Protein AF-A0A6V7K636-F1 (afdb_monomer_lite)

Sequence (60 aa):
CARDNRIFSEKNMDNPLVCIENGNYDTIQYLNNQPFCVDSDGFAISKLGGWDEPNCPQPN

Radius of gyration: 11.89 Å; chains: 1; bounding box: 31×21×32 Å

pLDDT: mean 85.8, std 11.77, range [49.81, 97.25]

Structure (mmCIF, N/CA/C/O backbone):
data_AF-A0A6V7K636-F1
#
_entry.id   AF-A0A6V7K636-F1
#
loop_
_atom_site.group_PDB
_atom_site.id
_atom_site.type_symbol
_atom_site.label_atom_id
_atom_site.label_alt_id
_atom_site.label_comp_id
_atom_site.label_asym_id
_atom_site.label_entity_id
_atom_site.label_seq_id
_atom_site.pdbx_PDB_ins_code
_atom_site.Cartn_x
_atom_site.Cartn_y
_atom_site.Cartn_z
_atom_site.occupancy
_atom_site.B_iso_or_equiv
_atom_site.auth_seq_id
_atom_site.auth_comp_id
_atom_site.auth_asym_id
_atom_site.auth_atom_id
_atom_site.pdbx_PDB_model_num
ATOM 1 N N . CYS A 1 1 ? 0.724 -3.893 7.852 1.00 89.12 1 CYS A N 1
ATOM 2 C CA . CYS A 1 1 ? -0.732 -3.909 7.618 1.00 89.12 1 CYS A CA 1
ATOM 3 C C . CYS A 1 1 ? -1.583 -4.321 8.827 1.00 89.12 1 CYS A C 1
ATOM 5 O O . CYS A 1 1 ? -2.559 -3.637 9.093 1.00 89.12 1 CYS A O 1
ATOM 7 N N . ALA A 1 2 ? -1.322 -5.432 9.532 1.00 91.50 2 ALA A N 1
ATOM 8 C CA . ALA A 1 2 ? -2.273 -6.011 10.504 1.00 91.50 2 ALA A CA 1
ATOM 9 C C . ALA A 1 2 ? -2.815 -5.009 11.547 1.00 91.50 2 ALA A C 1
ATOM 11 O O . ALA A 1 2 ? -3.982 -5.069 11.937 1.00 91.50 2 ALA A O 1
ATOM 12 N N . ARG A 1 3 ? -1.974 -4.049 11.948 1.00 92.19 3 ARG A N 1
ATOM 13 C CA . ARG A 1 3 ? -2.362 -2.897 12.767 1.00 92.19 3 ARG A CA 1
ATOM 14 C C . ARG A 1 3 ? -3.485 -2.071 12.130 1.00 92.19 3 ARG A C 1
ATOM 16 O O . ARG A 1 3 ? -4.473 -1.784 12.797 1.00 92.19 3 ARG A O 1
ATOM 23 N N . ASP A 1 4 ? -3.338 -1.697 10.870 1.00 93.56 4 ASP A N 1
ATOM 24 C CA . ASP A 1 4 ? -4.276 -0.839 10.153 1.00 93.56 4 ASP A CA 1
ATOM 25 C C . ASP A 1 4 ? -5.586 -1.579 9.903 1.00 93.56 4 ASP A C 1
ATOM 27 O O . ASP A 1 4 ? -6.640 -1.019 10.182 1.00 93.56 4 ASP A O 1
ATOM 31 N N . ASN A 1 5 ? -5.551 -2.871 9.555 1.00 93.00 5 ASN A N 1
ATOM 32 C CA . ASN A 1 5 ? -6.770 -3.690 9.471 1.00 93.00 5 ASN A CA 1
ATOM 33 C C . ASN A 1 5 ? -7.618 -3.600 10.745 1.00 93.00 5 ASN A C 1
ATOM 35 O O . ASN A 1 5 ? -8.837 -3.453 10.670 1.00 93.00 5 ASN A O 1
ATOM 39 N N . ARG A 1 6 ? -6.981 -3.632 11.921 1.00 93.50 6 ARG A N 1
ATOM 40 C CA . ARG A 1 6 ? -7.683 -3.452 13.193 1.00 93.50 6 ARG A CA 1
ATOM 41 C C . ARG A 1 6 ? -8.273 -2.045 13.330 1.00 93.50 6 ARG A C 1
ATOM 43 O O . ARG A 1 6 ? -9.440 -1.922 13.680 1.00 93.50 6 ARG A O 1
ATOM 50 N N . ILE A 1 7 ? -7.498 -0.999 13.039 1.00 94.19 7 ILE A N 1
ATOM 51 C CA . ILE A 1 7 ? -7.947 0.402 13.152 1.00 94.19 7 ILE A CA 1
ATOM 52 C C . ILE A 1 7 ? -9.128 0.693 12.210 1.00 94.19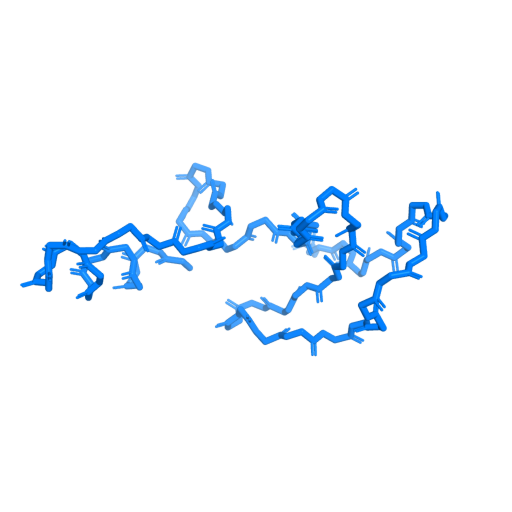 7 ILE A C 1
ATOM 54 O O . ILE A 1 7 ? -10.091 1.346 12.611 1.00 94.19 7 ILE A O 1
ATOM 58 N N . PHE A 1 8 ? -9.060 0.223 10.963 1.00 95.00 8 PHE A N 1
ATOM 59 C CA . PHE A 1 8 ? -10.126 0.383 9.973 1.00 95.00 8 PHE A CA 1
ATOM 60 C C . PHE A 1 8 ? -11.371 -0.421 10.372 1.00 95.00 8 PHE A C 1
ATOM 62 O O . PHE A 1 8 ? -12.472 0.133 10.392 1.00 95.00 8 PHE A O 1
ATOM 69 N N . SER A 1 9 ? -11.200 -1.669 10.822 1.00 94.69 9 SER A N 1
ATOM 70 C CA . SER A 1 9 ? -12.305 -2.500 11.313 1.00 94.69 9 SER A CA 1
ATOM 71 C C . SER A 1 9 ? -13.015 -1.887 12.526 1.00 94.69 9 SER A C 1
ATOM 73 O O . SER A 1 9 ? -14.244 -1.878 12.559 1.00 94.69 9 SER A O 1
ATOM 75 N N . GLU A 1 10 ? -12.282 -1.302 13.480 1.00 97.25 10 GLU A N 1
ATOM 76 C CA . GLU A 1 10 ? -12.857 -0.580 14.630 1.00 97.25 10 GLU A CA 1
ATOM 77 C C . GLU A 1 10 ? -13.717 0.624 14.195 1.00 97.25 10 GLU A C 1
ATOM 79 O O . GLU A 1 10 ? -14.618 1.048 14.920 1.00 97.25 10 GLU A O 1
ATOM 84 N N . LYS A 1 11 ? -13.481 1.152 12.988 1.00 97.06 11 LYS A N 1
ATOM 85 C CA . LYS A 1 11 ? -14.255 2.237 12.371 1.00 97.06 11 LYS A CA 1
ATOM 86 C C . LYS A 1 11 ? -15.315 1.758 11.375 1.00 97.06 11 LYS A C 1
ATOM 88 O O . LYS A 1 11 ? -15.955 2.605 10.756 1.00 97.06 11 LYS A O 1
ATOM 93 N N . ASN A 1 12 ? -15.539 0.448 11.240 1.00 96.12 12 ASN A N 1
ATOM 94 C CA . ASN A 1 12 ? -16.402 -0.148 10.208 1.00 96.12 12 ASN A CA 1
ATOM 95 C C . ASN A 1 12 ? -16.017 0.302 8.786 1.00 96.12 12 ASN A C 1
ATOM 97 O O . ASN A 1 12 ? -16.877 0.599 7.959 1.00 96.12 12 ASN A O 1
ATOM 101 N N . MET A 1 13 ? -14.715 0.399 8.529 1.00 95.62 13 MET A N 1
ATOM 102 C CA . MET A 1 13 ? -14.145 0.706 7.224 1.00 95.62 13 MET A CA 1
ATOM 103 C C . MET A 1 13 ? -13.254 -0.449 6.777 1.00 95.62 13 MET A C 1
ATOM 105 O O . MET A 1 13 ? -12.670 -1.147 7.607 1.00 95.62 13 MET A O 1
ATOM 109 N N . ASP A 1 14 ? -13.110 -0.606 5.467 1.00 91.44 14 ASP A N 1
ATOM 110 C CA . ASP A 1 14 ? -12.122 -1.509 4.890 1.00 91.44 14 ASP A CA 1
ATOM 111 C C . ASP A 1 14 ? -10.766 -0.808 4.787 1.00 91.44 14 ASP A C 1
ATOM 113 O O . ASP A 1 14 ? -10.688 0.387 4.483 1.00 91.44 14 ASP A O 1
ATOM 117 N N . ASN A 1 15 ? -9.689 -1.553 5.036 1.00 92.12 15 ASN A N 1
ATOM 118 C CA . ASN A 1 15 ? -8.348 -1.069 4.743 1.00 92.12 15 ASN A CA 1
ATOM 119 C C . ASN A 1 15 ? -8.185 -0.984 3.215 1.00 92.12 15 ASN A C 1
ATOM 121 O O . ASN A 1 15 ? -8.361 -1.999 2.538 1.00 92.12 15 ASN A O 1
ATOM 125 N N . PRO A 1 16 ? -7.850 0.190 2.652 1.00 91.56 16 PRO A N 1
ATOM 126 C CA . PRO A 1 16 ? -7.688 0.338 1.209 1.00 91.56 16 PRO A CA 1
ATOM 127 C C . PRO A 1 16 ? -6.434 -0.356 0.656 1.00 91.56 16 PRO A C 1
ATOM 129 O O . PRO A 1 16 ? -6.312 -0.477 -0.561 1.00 91.56 16 PRO A O 1
ATOM 132 N N . LEU A 1 17 ? -5.495 -0.772 1.514 1.00 93.19 17 LEU A N 1
ATOM 133 C CA . LEU A 1 17 ? -4.250 -1.4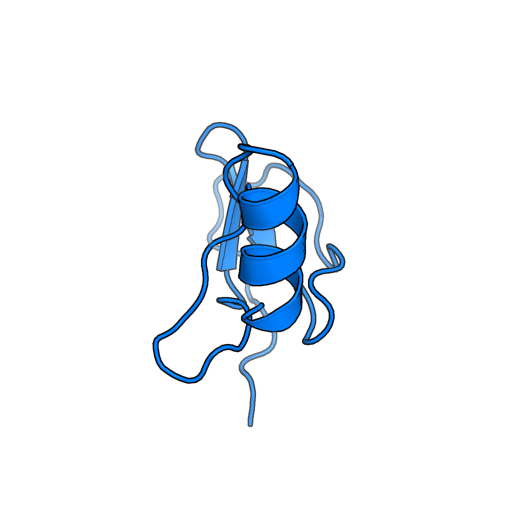24 1.112 1.00 93.19 17 LEU A CA 1
ATOM 134 C C . LEU A 1 17 ? -4.317 -2.943 1.290 1.00 93.19 17 LEU A C 1
ATOM 136 O O . LEU A 1 17 ? -4.878 -3.462 2.255 1.00 93.19 17 LEU A O 1
ATOM 140 N N . VAL A 1 18 ? -3.675 -3.649 0.364 1.00 93.50 18 VAL A N 1
ATOM 141 C CA . VAL A 1 18 ? -3.546 -5.104 0.342 1.00 93.50 18 VAL A CA 1
ATOM 142 C C . VAL A 1 18 ? -2.470 -5.556 1.319 1.00 93.50 18 VAL A C 1
ATOM 144 O O . VAL A 1 18 ? -1.413 -4.937 1.474 1.00 93.50 18 VAL A O 1
ATOM 147 N N . CYS A 1 19 ? -2.746 -6.676 1.972 1.00 93.25 19 CYS A N 1
ATOM 148 C CA . CYS A 1 19 ? -1.904 -7.244 3.004 1.00 93.25 19 CYS A CA 1
ATOM 149 C C . CYS A 1 19 ? -1.586 -8.683 2.655 1.00 93.25 19 CYS A C 1
ATOM 151 O O . CYS A 1 19 ? -2.471 -9.434 2.249 1.00 93.25 19 CYS A O 1
ATOM 153 N N . ILE A 1 20 ? -0.336 -9.068 2.866 1.00 91.75 20 ILE A N 1
ATOM 154 C CA . ILE A 1 20 ? 0.095 -10.457 2.732 1.00 91.75 20 ILE A CA 1
ATOM 155 C C . ILE A 1 20 ? -0.139 -11.214 4.049 1.00 91.75 20 ILE A C 1
ATOM 157 O O . ILE A 1 20 ? -0.322 -10.608 5.109 1.00 91.75 20 ILE A O 1
ATOM 161 N N . GLU A 1 21 ? -0.127 -12.549 3.998 1.00 90.25 21 GLU A N 1
ATOM 162 C CA . GLU A 1 21 ? -0.510 -13.426 5.122 1.00 90.25 21 GLU A CA 1
ATOM 163 C C . GLU A 1 21 ? 0.290 -13.184 6.414 1.00 90.25 21 GLU A C 1
ATOM 165 O O . GLU A 1 21 ? -0.221 -13.404 7.511 1.00 90.25 21 GLU A O 1
ATOM 170 N N . ASN A 1 22 ? 1.525 -12.682 6.312 1.00 89.94 22 ASN A N 1
ATOM 171 C CA . ASN A 1 22 ? 2.369 -12.383 7.473 1.00 89.94 22 ASN A CA 1
ATOM 172 C C . ASN A 1 22 ? 1.995 -11.073 8.204 1.00 89.94 22 ASN A C 1
ATOM 174 O O . ASN A 1 22 ? 2.631 -10.725 9.197 1.00 89.94 22 ASN A O 1
ATOM 178 N N . GLY A 1 23 ? 0.988 -10.333 7.725 1.00 91.12 23 GLY A N 1
ATOM 179 C CA . GLY A 1 23 ? 0.516 -9.089 8.335 1.00 91.12 23 GLY A CA 1
ATOM 180 C C . GLY A 1 23 ? 1.247 -7.819 7.883 1.00 91.12 23 GLY A C 1
ATOM 181 O O . GLY A 1 23 ? 0.879 -6.718 8.321 1.00 91.12 23 GLY A O 1
ATOM 182 N N . ASN A 1 24 ? 2.230 -7.922 6.988 1.00 92.25 24 ASN A N 1
ATOM 183 C CA . ASN A 1 24 ? 2.848 -6.776 6.319 1.00 92.25 24 ASN A CA 1
ATOM 184 C C . ASN A 1 24 ? 2.017 -6.317 5.111 1.00 92.25 24 ASN A C 1
ATOM 186 O O . ASN A 1 24 ? 1.049 -6.969 4.714 1.00 92.25 24 ASN A O 1
ATOM 190 N N . TYR A 1 25 ? 2.348 -5.143 4.577 1.00 93.31 25 TYR A N 1
ATOM 191 C CA . TYR A 1 25 ? 1.775 -4.691 3.311 1.00 93.31 25 TYR A CA 1
ATOM 192 C C . TYR A 1 25 ? 2.347 -5.514 2.164 1.00 93.31 25 TYR A C 1
ATOM 194 O O . TYR A 1 25 ? 3.533 -5.849 2.183 1.00 93.31 25 TYR A O 1
ATOM 202 N N . ASP A 1 26 ? 1.512 -5.815 1.172 1.00 92.31 26 ASP A N 1
ATOM 203 C CA . ASP A 1 26 ? 2.052 -6.160 -0.139 1.00 92.31 26 ASP A CA 1
ATOM 204 C C . ASP A 1 26 ? 2.845 -4.951 -0.649 1.00 92.31 26 ASP A C 1
ATOM 206 O O . ASP A 1 26 ? 2.382 -3.812 -0.548 1.00 92.31 26 ASP A O 1
ATOM 210 N N . THR A 1 27 ? 4.062 -5.168 -1.137 1.00 92.19 27 THR A N 1
ATOM 211 C CA . THR A 1 27 ? 4.878 -4.072 -1.659 1.00 92.19 27 THR A CA 1
ATOM 212 C C . THR A 1 27 ? 4.219 -3.457 -2.892 1.00 92.19 27 THR A C 1
ATOM 214 O O . THR A 1 27 ? 4.340 -2.250 -3.090 1.00 92.19 27 THR A O 1
ATOM 217 N N . ILE A 1 28 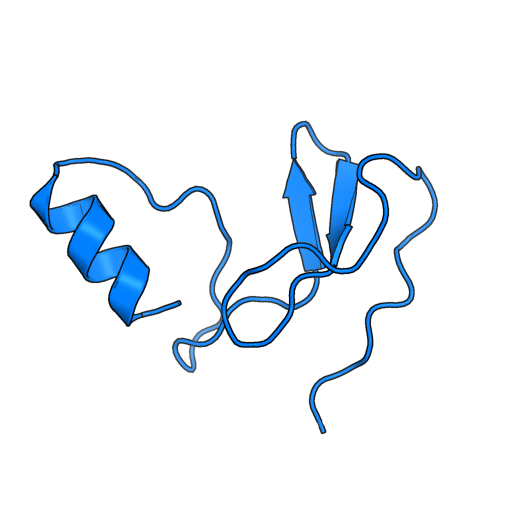? 3.489 -4.252 -3.685 1.00 91.12 28 ILE A N 1
ATOM 218 C CA . ILE A 1 28 ? 2.719 -3.776 -4.835 1.00 91.12 28 ILE A CA 1
ATOM 219 C C . ILE A 1 28 ? 1.271 -3.531 -4.399 1.00 91.12 28 ILE A C 1
ATOM 221 O O . ILE A 1 28 ? 0.574 -4.420 -3.919 1.00 91.12 28 ILE A O 1
ATOM 225 N N . GLN A 1 29 ? 0.802 -2.305 -4.597 1.00 92.38 29 GLN A N 1
ATOM 226 C CA . GLN A 1 29 ? -0.556 -1.860 -4.297 1.00 92.38 29 GLN A CA 1
ATOM 227 C C . GLN A 1 29 ? -1.240 -1.362 -5.566 1.00 92.38 29 GLN A C 1
ATOM 229 O O . GLN A 1 29 ? -0.572 -1.009 -6.536 1.00 92.38 29 GLN A O 1
ATOM 234 N N . TYR A 1 30 ? -2.572 -1.286 -5.557 1.00 90.31 30 TYR A N 1
ATOM 235 C CA . TYR A 1 30 ? -3.351 -0.833 -6.709 1.00 90.31 30 TYR A CA 1
ATOM 236 C C . TYR A 1 30 ?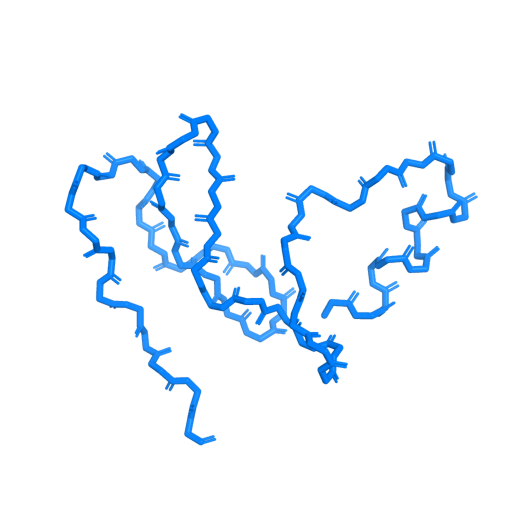 -4.323 0.273 -6.320 1.00 90.31 30 TYR A C 1
ATOM 238 O O . TYR A 1 30 ? -5.148 0.109 -5.426 1.00 90.31 30 TYR A O 1
ATOM 246 N N . LEU A 1 31 ? -4.267 1.389 -7.044 1.00 88.56 31 LEU A N 1
ATOM 247 C CA . LEU A 1 31 ? -5.243 2.469 -6.952 1.00 88.56 31 LEU A CA 1
ATOM 248 C C . LEU A 1 31 ? -5.874 2.660 -8.329 1.00 88.56 31 LEU A C 1
ATOM 250 O O . LEU A 1 31 ? -5.171 2.971 -9.284 1.00 88.56 31 LEU A O 1
ATOM 254 N N . ASN A 1 32 ? -7.191 2.466 -8.451 1.00 88.31 32 ASN A N 1
ATOM 255 C CA . ASN A 1 32 ? -7.904 2.551 -9.737 1.00 88.31 32 ASN A CA 1
ATOM 256 C C . ASN A 1 32 ? -7.229 1.720 -10.852 1.00 88.31 32 ASN A C 1
ATOM 258 O O . ASN A 1 32 ? -7.002 2.220 -11.953 1.00 88.31 32 ASN A O 1
ATOM 262 N N . ASN A 1 33 ? -6.859 0.470 -10.545 1.00 86.88 33 ASN A N 1
ATOM 263 C CA . ASN A 1 33 ? -6.134 -0.456 -11.432 1.00 86.88 33 ASN A CA 1
ATOM 264 C C . ASN A 1 33 ? -4.714 -0.019 -11.838 1.00 86.88 33 ASN A C 1
ATOM 266 O O . ASN A 1 33 ? -4.096 -0.683 -12.666 1.00 86.88 33 ASN A O 1
ATOM 270 N N . GLN A 1 34 ? -4.171 1.046 -11.249 1.00 87.25 34 GLN A N 1
ATOM 271 C CA . GLN A 1 34 ? -2.796 1.473 -11.479 1.00 87.25 34 GLN A CA 1
ATOM 272 C C . GLN A 1 34 ? -1.894 1.014 -10.329 1.00 87.25 34 GLN A C 1
ATOM 274 O O . GLN A 1 34 ? -2.202 1.319 -9.171 1.00 87.25 34 GLN A O 1
ATOM 279 N N . PRO A 1 35 ? -0.798 0.293 -10.620 1.00 88.50 35 PRO A N 1
ATOM 280 C CA . PRO A 1 35 ? 0.095 -0.202 -9.588 1.00 88.50 35 PRO A CA 1
ATOM 281 C C . PRO A 1 35 ? 0.975 0.916 -9.000 1.00 88.50 35 PRO A C 1
ATOM 283 O O . PRO A 1 35 ? 1.350 1.869 -9.691 1.00 88.50 35 PRO A O 1
ATOM 286 N N . PHE A 1 36 ? 1.321 0.789 -7.719 1.00 90.31 36 PHE A N 1
ATOM 287 C CA . PHE A 1 36 ? 2.300 1.626 -7.023 1.00 90.31 36 PHE A CA 1
ATOM 288 C C . PHE A 1 36 ? 2.986 0.854 -5.889 1.00 90.31 36 PHE A C 1
ATOM 290 O O . PHE A 1 36 ? 2.439 -0.122 -5.382 1.00 90.31 36 PHE A O 1
ATOM 297 N N . CYS A 1 37 ? 4.181 1.289 -5.491 1.00 91.12 37 CYS A N 1
ATOM 298 C CA . CYS A 1 37 ? 4.933 0.677 -4.402 1.00 91.12 37 CYS A CA 1
ATOM 299 C C . CYS A 1 37 ? 4.642 1.356 -3.072 1.00 91.12 37 CYS A C 1
ATOM 301 O O . CYS A 1 37 ? 4.602 2.591 -3.008 1.00 91.12 37 CYS A O 1
ATOM 303 N N . VAL A 1 38 ? 4.579 0.556 -2.011 1.00 91.62 38 VAL A N 1
ATOM 304 C CA . VAL A 1 38 ? 4.601 1.034 -0.626 1.00 91.62 38 VAL A CA 1
ATOM 305 C C . VAL A 1 38 ? 5.789 0.475 0.154 1.00 91.62 38 VAL A C 1
ATOM 307 O O . VAL A 1 38 ? 6.337 -0.568 -0.201 1.00 91.62 38 VAL A O 1
ATOM 310 N N . ASP A 1 39 ? 6.200 1.177 1.206 1.00 91.31 39 ASP A N 1
ATOM 311 C CA . ASP A 1 39 ? 7.172 0.679 2.181 1.00 91.31 39 ASP A CA 1
ATOM 312 C C . ASP A 1 39 ? 6.527 -0.220 3.260 1.00 91.31 39 ASP A C 1
ATOM 314 O O . ASP A 1 39 ? 5.338 -0.549 3.211 1.00 91.31 39 ASP A O 1
ATOM 318 N N . SER A 1 40 ? 7.316 -0.633 4.259 1.00 90.88 40 SER A N 1
ATOM 319 C CA . SER A 1 40 ? 6.855 -1.483 5.368 1.00 90.88 40 SER A CA 1
ATOM 320 C C . SER A 1 40 ? 5.766 -0.847 6.235 1.00 90.88 40 SER A C 1
ATOM 322 O O . SER A 1 40 ? 5.007 -1.571 6.885 1.00 90.88 40 SER A O 1
ATOM 324 N N . ASP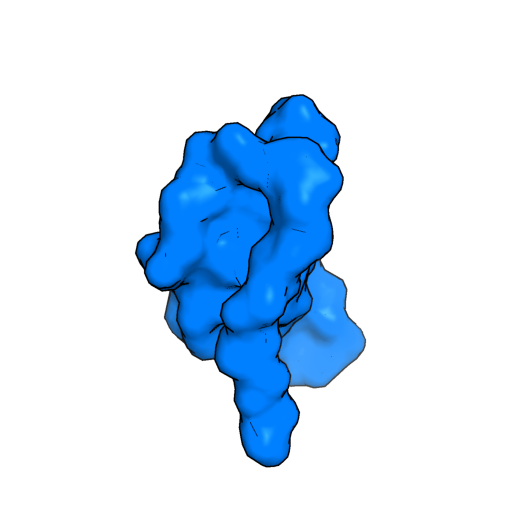 A 1 41 ? 5.682 0.483 6.240 1.00 89.50 41 ASP A N 1
ATOM 325 C CA . ASP A 1 41 ? 4.697 1.251 6.997 1.00 89.50 41 ASP A CA 1
ATOM 326 C C . ASP A 1 41 ? 3.442 1.567 6.163 1.00 89.50 41 ASP A C 1
ATOM 328 O O . ASP A 1 41 ? 2.439 2.022 6.713 1.00 89.50 41 ASP A O 1
ATOM 332 N N . GLY A 1 42 ? 3.450 1.250 4.863 1.00 90.69 42 GLY A N 1
ATOM 333 C CA . GLY A 1 42 ? 2.328 1.463 3.949 1.00 90.69 42 GLY A CA 1
ATOM 334 C C . GLY A 1 42 ? 2.358 2.822 3.247 1.00 90.69 42 GLY A C 1
ATOM 335 O O . GLY A 1 42 ? 1.362 3.209 2.633 1.00 90.69 42 GLY A O 1
ATOM 336 N N . PHE A 1 43 ? 3.474 3.558 3.308 1.00 90.50 43 PHE A N 1
ATOM 337 C CA . PHE A 1 43 ? 3.622 4.822 2.586 1.00 90.50 43 PHE A CA 1
ATOM 338 C C . PHE A 1 43 ? 4.018 4.583 1.137 1.00 90.50 43 PHE A C 1
ATOM 340 O O . PHE A 1 43 ? 4.908 3.788 0.847 1.00 90.50 43 PHE A O 1
ATOM 347 N N . ALA A 1 44 ? 3.387 5.315 0.218 1.00 90.12 44 ALA A N 1
ATOM 348 C CA . ALA A 1 44 ? 3.727 5.250 -1.197 1.00 90.12 44 ALA A CA 1
ATOM 349 C C . ALA A 1 44 ? 5.151 5.775 -1.451 1.00 90.12 44 ALA A C 1
ATOM 351 O O . ALA A 1 44 ? 5.464 6.920 -1.123 1.00 90.12 44 ALA A O 1
ATOM 352 N N . ILE A 1 45 ? 5.986 4.951 -2.086 1.00 89.56 45 ILE A N 1
ATOM 353 C CA . ILE A 1 45 ? 7.383 5.274 -2.436 1.00 89.56 45 ILE A CA 1
ATOM 354 C C . ILE A 1 45 ? 7.622 5.359 -3.949 1.00 89.56 45 ILE A C 1
ATOM 356 O O . ILE A 1 45 ? 8.714 5.716 -4.387 1.00 89.56 45 ILE A O 1
ATOM 360 N N . SER A 1 46 ? 6.609 5.055 -4.765 1.00 86.56 46 SER A N 1
ATOM 361 C CA . SER A 1 46 ? 6.647 5.235 -6.218 1.00 86.56 46 SER A CA 1
ATOM 362 C C . SER A 1 46 ? 5.628 6.272 -6.687 1.00 86.56 46 SER A C 1
ATOM 364 O O . SER A 1 46 ? 4.718 6.674 -5.961 1.00 86.56 46 SER A O 1
ATOM 366 N N . LYS A 1 47 ? 5.746 6.677 -7.955 1.00 81.81 47 LYS A N 1
ATOM 367 C CA . LYS A 1 47 ? 4.700 7.451 -8.625 1.00 81.81 47 LYS A CA 1
ATOM 368 C C . LYS A 1 47 ? 3.425 6.607 -8.735 1.00 81.81 47 LYS A C 1
ATOM 370 O O . LYS A 1 47 ? 3.497 5.421 -9.048 1.00 81.81 47 LYS A O 1
ATOM 375 N N . LEU A 1 48 ? 2.278 7.244 -8.518 1.00 74.19 48 LEU A N 1
ATOM 376 C CA . LEU A 1 48 ? 0.960 6.675 -8.791 1.00 74.19 48 LEU A CA 1
ATOM 377 C C . LEU A 1 48 ? 0.699 6.784 -10.305 1.00 74.19 48 LEU A C 1
ATOM 379 O O . LEU A 1 48 ? 0.696 7.898 -10.836 1.00 74.19 48 LEU A O 1
ATOM 383 N N . GLY A 1 49 ? 0.523 5.661 -11.008 1.00 60.78 49 GLY A N 1
ATOM 384 C CA . GLY A 1 49 ? 0.033 5.679 -12.395 1.00 60.78 49 GLY A CA 1
ATOM 385 C C . GLY A 1 49 ? 1.054 5.450 -13.509 1.00 60.78 49 GLY A C 1
ATOM 386 O O . GLY A 1 49 ? 1.139 6.257 -14.436 1.00 60.78 49 GLY A O 1
ATOM 387 N N . GLY A 1 50 ? 1.790 4.337 -13.460 1.00 61.50 50 GLY A N 1
ATOM 388 C CA . GLY A 1 50 ? 2.426 3.743 -14.644 1.00 61.50 50 GLY A CA 1
ATOM 389 C C . GLY A 1 50 ? 1.622 2.540 -15.151 1.00 61.50 50 GLY A C 1
ATOM 390 O O . GLY A 1 50 ? 1.012 1.841 -14.350 1.00 61.50 50 GLY A O 1
ATOM 391 N N . TRP A 1 51 ? 1.600 2.300 -16.468 1.00 56.75 51 TRP A N 1
ATOM 392 C CA . TRP A 1 51 ? 1.170 1.002 -17.031 1.00 56.75 51 TRP A CA 1
ATOM 393 C C . TRP A 1 51 ? 2.288 -0.045 -16.968 1.00 56.75 51 TRP A C 1
ATOM 395 O O . TRP A 1 51 ? 2.048 -1.220 -17.231 1.00 56.75 51 TRP A O 1
ATOM 405 N N . ASP A 1 52 ? 3.498 0.397 -16.631 1.00 62.78 52 ASP A N 1
ATOM 406 C CA . ASP A 1 52 ? 4.636 -0.464 -16.365 1.00 62.78 52 ASP A CA 1
ATOM 407 C C . ASP A 1 52 ? 4.514 -1.038 -14.949 1.00 62.78 52 ASP A C 1
ATOM 409 O O . ASP A 1 52 ? 4.155 -0.324 -14.006 1.00 62.78 52 ASP A O 1
ATOM 413 N N . GLU A 1 53 ? 4.810 -2.330 -14.804 1.00 64.00 53 GLU A N 1
ATOM 414 C CA . GLU A 1 53 ? 4.915 -2.969 -13.494 1.00 64.00 53 GLU A CA 1
ATOM 415 C C . GLU A 1 53 ? 5.976 -2.218 -12.676 1.00 64.00 53 GLU A C 1
ATOM 417 O O . GLU A 1 53 ? 7.101 -2.018 -13.155 1.00 64.00 53 GLU A O 1
ATOM 422 N N . PRO A 1 54 ? 5.643 -1.718 -11.476 1.00 66.12 54 PRO A N 1
ATOM 423 C CA . PRO A 1 54 ? 6.610 -0.966 -10.713 1.00 66.12 54 PRO A CA 1
ATOM 424 C C . PRO A 1 54 ? 7.702 -1.928 -10.240 1.00 66.12 54 PRO A C 1
ATOM 426 O O . PRO A 1 54 ? 7.418 -2.931 -9.589 1.00 66.12 54 PRO A O 1
ATOM 429 N N . ASN A 1 55 ? 8.965 -1.608 -10.541 1.00 75.12 55 ASN A N 1
ATOM 430 C CA . ASN A 1 55 ? 10.121 -2.271 -9.932 1.00 75.12 55 ASN A CA 1
ATOM 431 C C . ASN A 1 55 ? 10.166 -1.905 -8.442 1.00 75.12 55 ASN A C 1
ATOM 433 O O . ASN A 1 55 ? 10.912 -1.016 -8.025 1.00 75.12 55 ASN A O 1
ATOM 437 N N . CYS A 1 56 ? 9.309 -2.542 -7.649 1.00 83.12 56 CYS A N 1
ATOM 438 C CA . CYS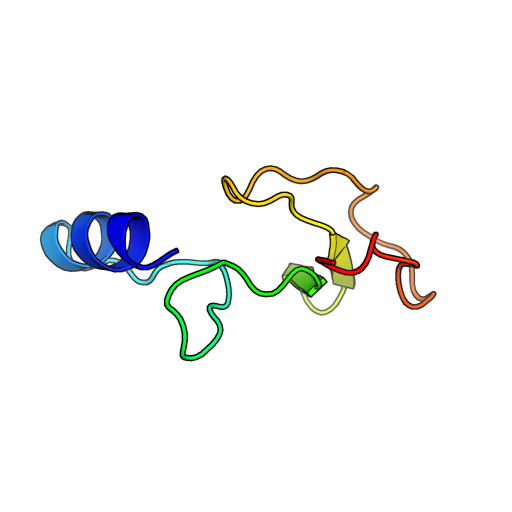 A 1 56 ? 9.247 -2.306 -6.224 1.00 83.12 56 CYS A CA 1
ATOM 439 C C . CYS A 1 56 ? 10.425 -2.992 -5.533 1.00 83.12 56 CYS A C 1
ATOM 441 O O . CYS A 1 56 ? 10.706 -4.160 -5.832 1.00 83.12 56 CYS A O 1
ATOM 443 N N . PRO A 1 57 ? 11.111 -2.296 -4.607 1.00 75.44 57 PRO A N 1
ATOM 444 C CA . PRO A 1 57 ? 12.171 -2.909 -3.824 1.00 75.44 57 PRO A CA 1
ATOM 445 C C . PRO A 1 57 ? 11.594 -4.125 -3.105 1.00 75.44 57 PRO A C 1
ATOM 447 O O . PRO A 1 57 ? 10.672 -4.001 -2.305 1.00 75.44 57 PRO A O 1
ATOM 450 N N . GLN A 1 58 ? 12.100 -5.307 -3.450 1.00 62.62 58 GLN A N 1
ATOM 451 C CA . GLN A 1 58 ? 11.640 -6.539 -2.828 1.00 62.62 58 GLN A CA 1
ATOM 452 C C . GLN A 1 58 ? 12.055 -6.522 -1.350 1.00 62.62 58 GLN A C 1
ATOM 454 O O . GLN A 1 58 ? 13.192 -6.138 -1.049 1.00 62.62 58 GLN A O 1
ATOM 459 N N . PRO A 1 59 ? 11.167 -6.907 -0.423 1.00 57.59 59 PRO A N 1
ATOM 460 C CA . PRO A 1 59 ? 11.568 -7.124 0.957 1.00 57.59 59 PRO A CA 1
ATOM 461 C C . PRO A 1 59 ? 12.590 -8.272 0.990 1.00 57.59 59 PRO A C 1
ATOM 463 O O . PRO A 1 59 ? 12.323 -9.346 0.452 1.00 57.59 59 PRO A O 1
ATOM 466 N N . ASN A 1 60 ? 13.773 -8.008 1.559 1.00 49.81 60 ASN A N 1
ATOM 467 C CA . ASN A 1 60 ? 14.814 -9.019 1.802 1.00 49.81 60 ASN A CA 1
ATOM 468 C C . ASN A 1 60 ? 14.347 -10.089 2.793 1.00 49.81 60 ASN A C 1
ATOM 470 O O . ASN A 1 60 ? 13.645 -9.720 3.763 1.00 49.81 60 ASN A O 1
#

Secondary structure (DSSP, 8-state):
-HHHHHHHHHTT---SS-B-TTSSBPSEEEETTEEEEB-TTS-B-S-S--SSPP------

Foldseek 3Di:
DQVVCVVQVVVVHGDQFDADPVGFGDQWGDDPNWIFGADRVGDTPGDTDDPDDDPGDDDD

InterPro domains:
  IPR036857 Thyroglobulin type-1 superfamily [SSF57610] (19-58)

Organism: NCBI:txid1563983